Protein AF-A0A9J6H822-F1 (afdb_monomer)

Nearest PDB structures (foldseek):
  8is2-assembly1_A  TM=4.036E-01  e=2.722E+00  uncultured actinomycete
  5k0y-assembly1_s  TM=4.102E-01  e=2.722E+00  Oryctolagus cuniculus
  3p86-assembly1_A  TM=3.804E-01  e=6.163E+00  Arabidopsis thaliana
  5tkw-assembly1_A-2  TM=4.126E-01  e=8.987E+00  Klebsiella pneumoniae subsp. pneumoniae NTUH-K2044

pLDDT: mean 90.58, std 11.56, range [40.84, 98.44]

Sequence (130 aa):
MVTNVELSREVDTLRKEVIEMRKSLEMFSSLYEKMKQDQEALAKDNKALKKENEHLAKRLADSEQYSRINNIEIKGIPCTEDEDCNDILQKIGDKIGCPVTPADIDVAHRVPAKKYKNIIARFCLKNKDG

Mean predicted aligned error: 9.64 Å

Foldseek 3Di:
DPDPVNVVVVVVVVVVVVVVVVVVVVVVVVVVVVVVVVVVVVVVVVVVVVVVVVVVVVVVVVVVVVVCVQKDKAWDDDDDPPDDQQVVVQVVCVVVVRGDDPQQWPDWDFDPDDPTTIIITGGDPDDPPD

Secondary structure (DSSP, 8-state):
---HHHHHHHHHHHHHHHHHHHHHHHHHHHHHHHHHHHHHHHHHHHHHHHHHHHHHHHHHHHHHHHHTTTEEEE-SPPP-TT--HHHHHHHHHHHTT----GGGEEEEEE---SS---EEEEEPP-----

Radius of gyration: 38.59 Å; Cα contacts (8 Å, |Δi|>4): 83; chains: 1; bounding box: 79×41×99 Å

Solvent-accessible surface area (backbone atoms only — not comparable to full-atom values): 7580 Å² total; per-residue (Å²): 131,86,49,76,67,58,57,51,51,52,53,55,50,52,51,51,53,53,52,54,50,50,53,50,50,54,52,49,52,56,50,50,53,51,52,50,52,51,51,54,51,52,53,51,50,52,53,52,52,50,54,51,49,54,52,50,53,48,54,50,52,54,51,56,51,56,76,42,70,52,47,46,81,48,72,93,63,83,88,61,87,93,68,55,55,62,62,52,48,29,55,50,18,52,72,73,74,49,76,52,54,76,85,46,46,72,46,62,44,66,46,97,54,98,84,68,49,35,37,42,36,31,44,51,81,77,73,84,84,125

Organism: Haemaphysalis longicornis (NCBI:txid44386)

Structure (mmCIF, N/CA/C/O backbone):
data_AF-A0A9J6H822-F1
#
_entry.id   AF-A0A9J6H822-F1
#
loop_
_atom_site.group_PDB
_atom_site.id
_atom_site.type_symbol
_atom_site.label_atom_id
_atom_site.label_alt_id
_atom_site.label_comp_id
_atom_site.label_asym_id
_atom_site.label_entity_id
_atom_site.label_seq_id
_atom_site.pdbx_PDB_ins_code
_atom_site.Cartn_x
_atom_site.Cartn_y
_atom_site.Cartn_z
_atom_site.occupancy
_atom_site.B_iso_or_equiv
_atom_site.auth_seq_id
_atom_site.auth_comp_id
_atom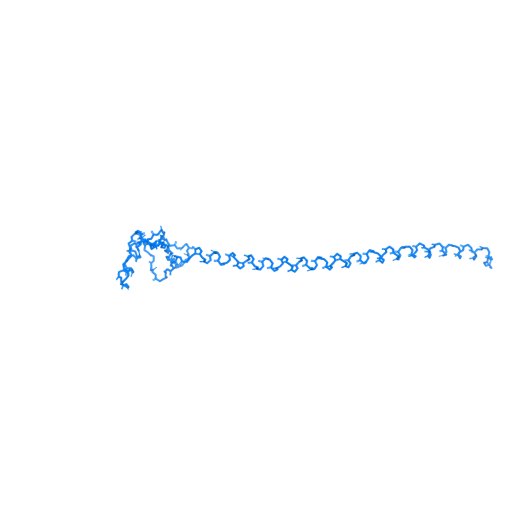_site.auth_asym_id
_atom_site.auth_atom_id
_atom_site.pdbx_PDB_model_num
ATOM 1 N N . MET A 1 1 ? 51.375 -17.564 -55.841 1.00 54.06 1 MET A N 1
ATOM 2 C CA . MET A 1 1 ? 51.487 -16.097 -55.976 1.00 54.06 1 MET A CA 1
ATOM 3 C C . MET A 1 1 ? 50.064 -15.579 -56.040 1.00 54.06 1 MET A C 1
ATOM 5 O O . MET A 1 1 ? 49.417 -15.814 -57.050 1.00 54.06 1 MET A O 1
ATOM 9 N N . VAL A 1 2 ? 49.539 -15.016 -54.949 1.00 58.62 2 VAL A N 1
ATOM 10 C CA . VAL A 1 2 ? 48.218 -14.363 -54.985 1.00 58.62 2 VAL A CA 1
ATOM 11 C C . VAL A 1 2 ? 48.337 -13.178 -55.933 1.00 58.62 2 VAL A C 1
ATOM 13 O O . VAL A 1 2 ? 49.318 -12.431 -55.873 1.00 58.62 2 VAL A O 1
ATOM 16 N N . THR A 1 3 ? 47.407 -13.055 -56.869 1.00 81.69 3 THR A N 1
ATOM 17 C CA . THR A 1 3 ? 47.456 -11.985 -57.864 1.00 81.69 3 THR A CA 1
ATOM 18 C C . THR A 1 3 ? 47.016 -10.667 -57.230 1.00 81.69 3 THR A C 1
ATOM 20 O O . THR A 1 3 ? 46.153 -10.633 -56.356 1.00 81.69 3 THR A O 1
ATOM 23 N N . ASN A 1 4 ? 47.575 -9.545 -57.691 1.00 81.44 4 ASN A N 1
ATOM 24 C CA . ASN A 1 4 ? 47.200 -8.202 -57.215 1.00 81.44 4 ASN A CA 1
ATOM 25 C C . ASN A 1 4 ? 45.677 -7.932 -57.319 1.00 81.44 4 ASN A C 1
ATOM 27 O O . ASN A 1 4 ? 45.116 -7.145 -56.563 1.00 81.44 4 ASN A O 1
ATOM 31 N N . VAL A 1 5 ? 45.000 -8.624 -58.242 1.00 87.88 5 VAL A N 1
ATOM 32 C CA . VAL A 1 5 ? 43.549 -8.554 -58.460 1.00 87.88 5 VAL A CA 1
ATOM 33 C C . VAL A 1 5 ? 42.757 -9.228 -57.332 1.00 87.88 5 VAL A C 1
ATOM 35 O O . VAL A 1 5 ? 41.737 -8.689 -56.910 1.00 87.88 5 VAL A O 1
ATOM 38 N N . GLU A 1 6 ? 43.205 -10.381 -56.829 1.00 88.75 6 GLU A N 1
ATOM 39 C CA . GLU A 1 6 ? 42.561 -11.077 -55.701 1.00 88.75 6 GLU A CA 1
ATOM 40 C C . GLU A 1 6 ? 42.688 -10.259 -54.414 1.00 88.75 6 GLU A C 1
ATOM 42 O O . GLU A 1 6 ? 41.689 -10.024 -53.736 1.00 88.75 6 GLU A O 1
ATOM 47 N N . LEU A 1 7 ? 43.881 -9.709 -54.161 1.00 89.31 7 LEU A N 1
ATOM 48 C CA . LEU A 1 7 ? 44.135 -8.831 -53.017 1.00 89.31 7 LEU A CA 1
ATOM 49 C C . LEU A 1 7 ? 43.230 -7.586 -53.038 1.00 89.31 7 LEU A C 1
ATOM 51 O O . LEU A 1 7 ? 42.669 -7.194 -52.017 1.00 89.31 7 LEU A O 1
ATOM 55 N N . SER A 1 8 ? 43.032 -6.981 -54.215 1.00 92.44 8 SER A N 1
ATOM 56 C CA . SER A 1 8 ? 42.140 -5.825 -54.373 1.00 92.44 8 SER A CA 1
ATOM 57 C C . SER A 1 8 ? 40.678 -6.161 -54.054 1.00 92.44 8 SER A C 1
ATOM 59 O O . SER A 1 8 ? 39.980 -5.343 -53.458 1.00 92.44 8 SER A O 1
ATOM 61 N N . ARG A 1 9 ? 40.204 -7.362 -54.416 1.00 93.38 9 ARG A N 1
ATOM 62 C CA . ARG A 1 9 ? 38.823 -7.800 -54.139 1.00 93.38 9 ARG A CA 1
ATOM 63 C C . ARG A 1 9 ? 38.579 -8.046 -52.652 1.00 93.38 9 ARG A C 1
ATOM 65 O O . ARG A 1 9 ? 37.515 -7.690 -52.143 1.00 93.38 9 ARG A O 1
ATOM 72 N N . GLU A 1 10 ? 39.550 -8.632 -51.957 1.00 94.25 10 GLU A N 1
ATOM 73 C CA . GLU A 1 10 ? 39.483 -8.820 -50.503 1.00 94.25 10 GLU A CA 1
ATOM 74 C C . GLU A 1 10 ? 39.458 -7.473 -49.774 1.00 94.25 10 GLU A C 1
ATOM 76 O O . GLU A 1 10 ? 38.610 -7.259 -48.908 1.00 94.25 10 GLU A O 1
ATOM 81 N N . VAL A 1 11 ? 40.302 -6.519 -50.186 1.00 95.12 11 VAL A N 1
ATOM 82 C CA . VAL A 1 11 ? 40.306 -5.153 -49.633 1.00 95.12 11 VAL A CA 1
ATOM 83 C C . VAL A 1 11 ? 38.953 -4.460 -49.822 1.00 95.12 11 VAL A C 1
ATOM 85 O O . VAL A 1 11 ? 38.459 -3.819 -48.894 1.00 95.12 11 VAL A O 1
ATOM 88 N N . ASP A 1 12 ? 38.317 -4.599 -50.986 1.00 95.25 12 ASP A N 1
ATOM 89 C CA . ASP A 1 12 ? 36.995 -4.010 -51.228 1.00 95.25 12 ASP A CA 1
ATOM 90 C C . ASP A 1 12 ? 35.881 -4.686 -50.420 1.00 95.25 12 ASP A C 1
ATOM 92 O O . ASP A 1 12 ? 34.927 -4.024 -50.002 1.00 95.25 12 ASP A O 1
ATOM 96 N N . THR A 1 13 ? 36.007 -5.986 -50.157 1.00 96.25 13 THR A N 1
ATOM 97 C CA . THR A 1 13 ? 35.062 -6.729 -49.313 1.00 96.25 13 THR A CA 1
ATOM 98 C C . THR A 1 13 ? 35.184 -6.291 -47.855 1.00 96.25 13 THR A C 1
ATOM 100 O O . THR A 1 13 ? 34.190 -5.881 -47.256 1.00 96.25 13 THR A O 1
ATOM 103 N N . LEU A 1 14 ? 36.410 -6.223 -47.325 1.00 96.38 14 LEU A N 1
ATOM 104 C CA . LEU A 1 14 ? 36.683 -5.718 -45.977 1.00 96.38 14 LEU A CA 1
ATOM 105 C C . LEU A 1 14 ? 36.210 -4.271 -45.795 1.00 96.38 14 LEU A C 1
ATOM 107 O O . LEU A 1 14 ? 35.643 -3.923 -44.762 1.00 96.38 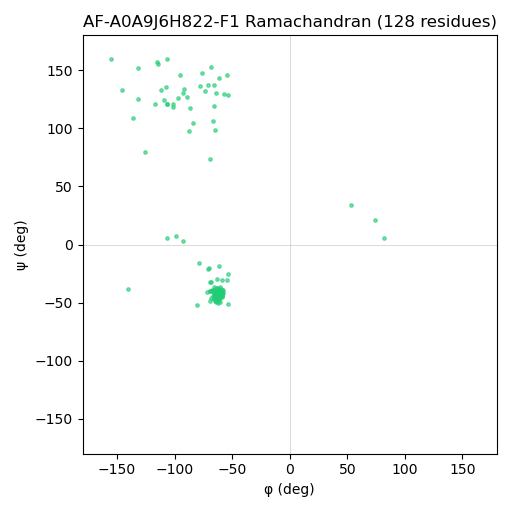14 LEU A O 1
ATOM 111 N N . ARG A 1 15 ? 36.385 -3.410 -46.807 1.00 96.69 15 ARG A N 1
ATOM 112 C CA . ARG A 1 15 ? 35.870 -2.030 -46.768 1.00 96.69 15 ARG A CA 1
ATOM 113 C C . ARG A 1 15 ? 34.356 -1.984 -46.587 1.00 96.69 15 ARG A C 1
ATOM 115 O O . ARG A 1 15 ? 33.874 -1.163 -45.808 1.00 96.69 15 ARG A O 1
ATOM 122 N N . LYS A 1 16 ? 33.612 -2.849 -47.284 1.00 96.81 16 LYS A N 1
ATOM 123 C CA . LYS A 1 16 ? 32.151 -2.934 -47.144 1.00 96.81 16 LYS A CA 1
ATOM 124 C C . LYS A 1 16 ? 31.759 -3.391 -45.741 1.00 96.81 16 LYS A C 1
ATOM 126 O O . LYS A 1 16 ? 30.923 -2.744 -45.120 1.00 96.81 16 LYS A O 1
ATOM 131 N N . GLU A 1 17 ? 32.407 -4.426 -45.214 1.00 97.31 17 GLU A N 1
ATOM 132 C CA . GLU A 1 17 ? 32.151 -4.914 -43.852 1.00 97.31 17 GLU A CA 1
ATOM 133 C C . GLU A 1 17 ? 32.444 -3.847 -42.788 1.00 97.31 17 GLU A C 1
ATOM 135 O O . GLU A 1 17 ? 31.642 -3.647 -41.878 1.00 97.31 17 GLU A O 1
ATOM 140 N N . VAL A 1 18 ? 33.533 -3.084 -42.934 1.00 97.50 18 VAL A N 1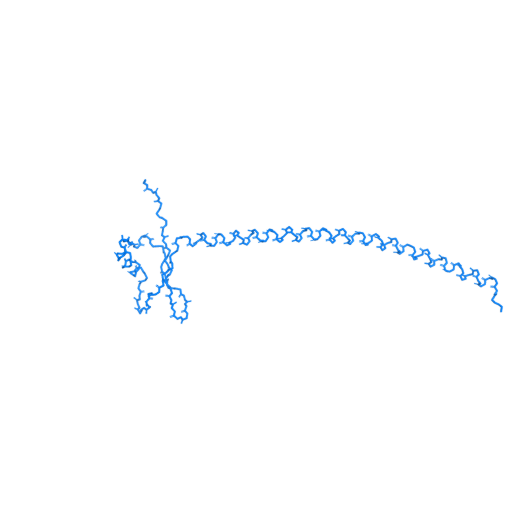
ATOM 141 C CA . VAL A 1 18 ? 33.863 -1.965 -42.033 1.00 97.50 18 VAL A CA 1
ATOM 142 C C . VAL A 1 18 ? 32.800 -0.862 -42.080 1.00 97.50 18 VAL A C 1
ATOM 144 O O . VAL A 1 18 ? 32.480 -0.276 -41.045 1.00 97.50 18 VAL A O 1
ATOM 147 N N . ILE A 1 19 ? 32.231 -0.566 -43.253 1.00 97.19 19 ILE A N 1
ATOM 148 C CA . ILE A 1 19 ? 31.149 0.423 -43.386 1.00 97.19 19 ILE A CA 1
ATOM 149 C C . ILE A 1 19 ? 29.882 -0.061 -42.672 1.00 97.19 19 ILE A C 1
ATOM 151 O O . ILE A 1 19 ? 29.285 0.702 -41.912 1.00 97.19 19 ILE A O 1
ATOM 155 N N . GLU A 1 20 ? 29.487 -1.318 -42.866 1.00 97.38 20 GLU A N 1
ATOM 156 C CA . GLU A 1 20 ? 28.310 -1.886 -42.195 1.00 97.38 20 GLU A CA 1
ATOM 157 C C . GLU A 1 20 ? 28.504 -1.991 -40.674 1.00 97.38 20 GLU A C 1
ATOM 159 O O . GLU A 1 20 ? 27.587 -1.707 -39.896 1.00 97.38 20 GLU A O 1
ATOM 164 N N . MET A 1 21 ? 29.722 -2.302 -40.227 1.00 97.50 21 MET A N 1
ATOM 165 C CA . MET A 1 21 ? 30.072 -2.316 -38.807 1.00 97.50 21 MET A CA 1
ATOM 166 C C . MET A 1 21 ? 29.975 -0.920 -38.182 1.00 97.50 21 MET A C 1
ATOM 168 O O . MET A 1 21 ? 29.443 -0.781 -37.081 1.00 97.50 21 MET A O 1
ATOM 172 N N . ARG A 1 22 ? 30.418 0.130 -38.888 1.00 97.12 22 ARG A N 1
ATOM 173 C CA . ARG A 1 22 ? 30.271 1.524 -38.429 1.00 97.12 22 ARG A CA 1
ATOM 174 C C . ARG A 1 22 ? 28.807 1.925 -38.272 1.00 97.12 22 ARG A C 1
ATOM 176 O O . ARG A 1 22 ? 28.448 2.448 -37.222 1.00 97.12 22 ARG A O 1
ATOM 183 N N . LYS A 1 23 ? 27.957 1.607 -39.253 1.00 97.38 23 LYS A N 1
ATOM 184 C CA . LYS A 1 23 ? 26.506 1.860 -39.160 1.00 97.38 23 LYS A CA 1
ATOM 185 C C . LYS A 1 23 ? 25.888 1.148 -37.959 1.00 97.38 23 LYS A C 1
ATOM 187 O O . LYS A 1 23 ? 25.090 1.725 -37.227 1.00 97.38 23 LYS A O 1
ATOM 192 N N . SER A 1 24 ? 26.277 -0.107 -37.740 1.00 97.75 24 SER A N 1
ATOM 193 C CA . SER A 1 24 ? 25.804 -0.890 -36.597 1.00 97.75 24 SER A CA 1
ATOM 194 C C . SER A 1 24 ? 26.220 -0.254 -35.271 1.00 97.75 24 SER A C 1
ATOM 196 O O . SER A 1 24 ? 25.399 -0.140 -34.365 1.00 97.75 24 SER A O 1
ATOM 198 N N . LEU A 1 25 ? 27.462 0.226 -35.170 1.00 97.25 25 LEU A N 1
ATOM 199 C CA . LEU A 1 25 ? 27.970 0.902 -33.976 1.00 97.25 25 LEU A CA 1
ATOM 200 C C . LEU A 1 25 ? 27.226 2.216 -33.685 1.00 97.25 25 LEU A C 1
ATOM 202 O O . LEU A 1 25 ? 26.898 2.487 -32.531 1.00 97.25 25 LEU A O 1
ATOM 206 N N . GLU A 1 26 ? 26.914 3.008 -34.712 1.00 97.44 26 GLU A N 1
ATOM 207 C CA . GLU A 1 26 ? 26.102 4.225 -34.576 1.00 97.44 26 GLU A CA 1
ATOM 208 C C . GLU A 1 26 ? 24.694 3.903 -34.057 1.00 97.44 26 GLU A C 1
ATOM 210 O O . GLU A 1 26 ? 24.212 4.537 -33.113 1.00 97.44 26 GLU A O 1
ATOM 215 N N . MET A 1 27 ? 24.059 2.863 -34.608 1.00 97.44 27 MET A N 1
ATOM 216 C CA . MET A 1 27 ? 22.761 2.388 -34.128 1.00 97.44 27 MET A CA 1
ATOM 217 C C . MET A 1 27 ? 22.833 1.923 -32.669 1.00 97.44 27 MET A C 1
ATOM 219 O O . MET A 1 27 ? 22.012 2.359 -31.860 1.00 97.44 27 MET A O 1
ATOM 223 N N . PHE A 1 28 ? 23.832 1.114 -32.298 1.00 97.12 28 PHE A N 1
ATOM 224 C CA . PHE A 1 28 ? 24.032 0.674 -30.913 1.00 97.12 28 PHE A CA 1
ATOM 225 C C . PHE A 1 28 ? 24.243 1.842 -29.951 1.00 97.12 28 PHE A C 1
ATOM 227 O O . PHE A 1 28 ? 23.633 1.855 -28.886 1.00 97.12 28 PHE A O 1
ATOM 234 N N . SER A 1 29 ? 25.046 2.837 -30.331 1.00 97.69 29 SER A N 1
ATOM 235 C CA . SER A 1 29 ? 25.25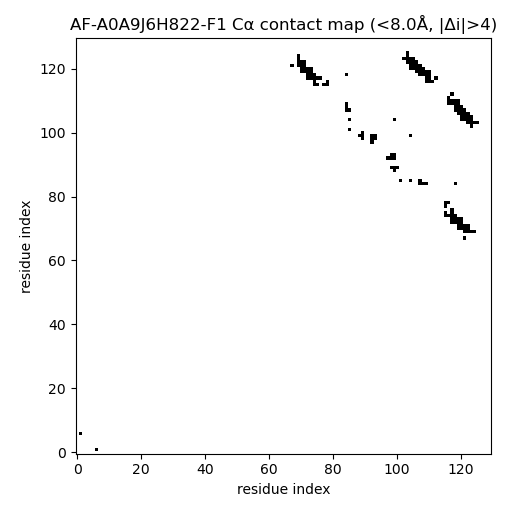9 4.046 -29.528 1.00 97.69 29 SER A CA 1
ATOM 236 C C . SER A 1 29 ? 23.940 4.782 -29.265 1.00 97.69 29 SER A C 1
ATOM 238 O O . SER A 1 29 ? 23.619 5.117 -28.125 1.00 97.69 29 SER A O 1
ATOM 240 N N . SER A 1 30 ? 23.110 4.940 -30.302 1.00 97.12 30 SER A N 1
ATOM 241 C CA . SER A 1 30 ? 21.800 5.587 -30.165 1.00 97.12 30 SER A CA 1
ATOM 242 C C . SER A 1 30 ? 20.826 4.801 -29.277 1.00 97.12 30 SER A C 1
ATOM 244 O O . SER A 1 30 ? 20.076 5.396 -28.503 1.00 97.12 30 SER A O 1
ATOM 246 N N . LEU A 1 31 ? 20.839 3.466 -29.365 1.00 98.00 31 LEU A N 1
ATOM 247 C CA . LEU A 1 31 ? 20.009 2.594 -28.534 1.00 98.00 31 LEU A CA 1
ATOM 248 C C . LEU A 1 31 ? 20.471 2.607 -27.080 1.00 98.00 31 LEU A C 1
ATOM 250 O O . LEU A 1 31 ? 19.637 2.651 -26.181 1.00 98.00 31 LEU A O 1
ATOM 254 N N . TYR A 1 32 ? 21.783 2.606 -26.852 1.00 97.75 32 TYR A N 1
ATOM 255 C CA . TYR A 1 32 ? 22.359 2.679 -25.517 1.00 97.75 32 TYR A CA 1
ATOM 256 C C . TYR A 1 32 ? 21.959 3.974 -24.806 1.00 97.75 32 TYR A C 1
ATOM 258 O O . TYR A 1 32 ? 21.535 3.933 -23.653 1.00 97.75 32 TYR A O 1
ATOM 266 N N . GLU A 1 33 ? 22.017 5.109 -25.506 1.00 98.06 33 GLU A N 1
ATOM 267 C CA . GLU A 1 33 ? 21.625 6.393 -24.922 1.00 98.06 33 GLU A CA 1
ATOM 268 C C . GLU A 1 33 ? 20.131 6.428 -24.570 1.00 98.06 33 GLU A C 1
ATOM 270 O O . GLU A 1 33 ? 19.766 6.861 -23.478 1.00 98.06 33 GLU A O 1
ATOM 275 N N . LYS A 1 34 ? 19.263 5.886 -25.436 1.00 97.94 34 LYS A N 1
ATOM 276 C CA . LYS A 1 34 ? 17.831 5.731 -25.124 1.00 97.94 34 LYS A CA 1
ATOM 277 C C . LYS A 1 34 ? 17.606 4.830 -23.912 1.00 97.94 34 LYS A C 1
ATOM 279 O O . LYS A 1 34 ? 16.874 5.201 -23.004 1.00 97.94 34 LYS A O 1
ATOM 284 N N . MET A 1 35 ? 18.279 3.681 -23.861 1.00 97.88 35 MET A N 1
ATOM 285 C CA . MET A 1 35 ? 18.150 2.738 -22.748 1.00 97.88 35 MET A CA 1
ATOM 286 C C . MET A 1 35 ? 18.585 3.368 -21.421 1.00 97.88 35 MET A C 1
ATOM 288 O O . MET A 1 35 ? 17.953 3.149 -20.389 1.00 97.88 35 MET A O 1
ATOM 292 N N . LYS A 1 36 ? 19.640 4.187 -21.447 1.00 98.19 36 LYS A N 1
ATOM 293 C CA . LYS A 1 36 ? 20.095 4.945 -20.282 1.00 98.19 36 LYS A CA 1
ATOM 294 C C . LYS A 1 36 ? 19.052 5.973 -19.830 1.00 98.19 36 LYS A C 1
ATOM 296 O O . LYS A 1 36 ? 18.767 6.052 -18.638 1.00 98.19 36 LYS A O 1
ATOM 301 N N . GLN A 1 37 ? 18.450 6.710 -20.764 1.00 98.19 37 GLN A N 1
ATOM 302 C CA . GLN A 1 37 ? 17.378 7.667 -20.462 1.00 98.19 37 GLN A CA 1
ATOM 303 C C . GLN A 1 37 ? 16.150 6.977 -19.853 1.00 98.19 37 GLN A C 1
ATOM 305 O O . GLN A 1 37 ? 15.634 7.430 -18.830 1.00 98.19 37 GLN A O 1
ATOM 310 N N . ASP A 1 38 ? 15.730 5.846 -20.420 1.00 98.12 38 ASP A N 1
ATOM 311 C CA . ASP A 1 38 ? 14.607 5.058 -19.903 1.00 98.12 38 ASP A CA 1
ATOM 312 C C . ASP A 1 38 ? 14.904 4.517 -18.499 1.00 98.12 38 ASP A C 1
ATOM 314 O O . ASP A 1 38 ? 14.049 4.565 -17.612 1.00 98.12 38 ASP A O 1
ATOM 318 N N . GLN A 1 39 ? 16.133 4.050 -18.258 1.00 98.19 39 GLN A N 1
ATOM 319 C CA . GLN A 1 39 ? 16.565 3.584 -16.942 1.00 98.19 39 GLN A CA 1
ATOM 320 C C . GLN A 1 39 ? 16.511 4.705 -15.893 1.00 98.19 39 GLN A C 1
ATOM 322 O O . GLN A 1 39 ? 16.062 4.476 -14.767 1.00 98.19 39 GLN A O 1
ATOM 327 N N . GLU A 1 40 ? 16.950 5.914 -16.244 1.00 98.06 40 GLU A N 1
ATOM 328 C CA . GLU A 1 40 ? 16.890 7.081 -15.359 1.00 98.06 40 GLU A CA 1
ATOM 329 C C . GLU A 1 40 ? 15.439 7.497 -15.064 1.00 98.06 40 GLU A C 1
ATOM 331 O O . GLU A 1 40 ? 15.095 7.754 -13.903 1.00 98.06 40 GLU A O 1
ATOM 336 N N . ALA A 1 41 ? 14.568 7.495 -16.079 1.00 98.12 41 ALA A N 1
ATOM 337 C CA . ALA A 1 41 ? 13.143 7.784 -15.926 1.00 98.12 41 ALA A CA 1
ATOM 338 C C . ALA A 1 41 ? 12.450 6.752 -15.018 1.00 98.12 41 ALA A C 1
ATOM 340 O O . ALA A 1 41 ? 11.836 7.116 -14.013 1.00 98.12 41 ALA A O 1
ATOM 341 N N . LEU A 1 42 ? 12.648 5.458 -15.286 1.00 98.31 42 LEU A N 1
ATOM 342 C CA . LEU A 1 42 ? 12.108 4.363 -14.477 1.00 98.31 42 LEU A CA 1
ATOM 343 C C . LEU A 1 42 ? 12.599 4.409 -13.028 1.00 98.31 42 LEU A C 1
ATOM 345 O O . LEU A 1 42 ? 11.841 4.112 -12.101 1.00 98.31 42 LEU A O 1
ATOM 349 N N . ALA A 1 43 ? 13.862 4.773 -12.797 1.00 98.31 43 ALA A N 1
ATOM 350 C CA . ALA A 1 43 ? 14.398 4.917 -11.447 1.00 98.31 43 ALA A CA 1
ATOM 351 C C . ALA A 1 43 ? 13.719 6.068 -10.684 1.00 98.31 43 ALA A C 1
ATOM 353 O O . ALA A 1 43 ? 13.422 5.935 -9.489 1.00 98.31 43 ALA A O 1
ATOM 354 N N . LYS A 1 44 ? 13.440 7.184 -11.367 1.00 98.25 44 LYS A N 1
ATOM 355 C CA . LYS A 1 44 ? 12.730 8.334 -10.796 1.00 98.25 44 LYS A CA 1
ATOM 356 C C . LYS A 1 44 ? 11.287 7.979 -10.440 1.00 98.25 44 LYS A C 1
ATOM 358 O O . LYS A 1 44 ? 10.867 8.251 -9.313 1.00 98.25 44 LYS A O 1
ATOM 363 N N . ASP A 1 45 ? 10.575 7.322 -11.348 1.00 98.31 45 ASP A N 1
ATOM 364 C CA . ASP A 1 45 ? 9.178 6.934 -11.150 1.00 98.31 45 ASP A CA 1
ATOM 365 C C . ASP A 1 45 ? 9.042 5.911 -10.023 1.00 98.31 45 ASP A C 1
ATOM 367 O O . ASP A 1 45 ? 8.236 6.091 -9.112 1.00 98.31 45 ASP A O 1
ATOM 371 N N . ASN A 1 46 ? 9.917 4.902 -9.981 1.00 98.44 46 ASN A N 1
ATOM 372 C CA . ASN A 1 46 ? 9.953 3.947 -8.873 1.00 98.44 46 ASN A CA 1
ATOM 373 C C . ASN A 1 46 ? 10.178 4.627 -7.518 1.00 98.44 46 ASN A C 1
ATOM 375 O O . ASN A 1 46 ? 9.578 4.240 -6.515 1.00 98.44 46 ASN A O 1
ATOM 379 N N . LYS A 1 47 ? 11.044 5.645 -7.459 1.00 98.25 47 LYS A N 1
ATOM 380 C CA . LYS A 1 47 ? 11.276 6.402 -6.224 1.00 98.25 47 LYS A CA 1
ATOM 381 C C . LYS A 1 47 ? 10.042 7.210 -5.815 1.00 98.25 47 LYS A C 1
ATOM 383 O O . LYS A 1 47 ? 9.756 7.289 -4.621 1.00 98.25 47 LYS A O 1
ATOM 388 N N . ALA A 1 48 ? 9.333 7.808 -6.771 1.00 98.19 48 ALA A N 1
ATOM 389 C CA . ALA A 1 48 ? 8.096 8.538 -6.508 1.00 98.19 48 ALA A CA 1
ATOM 390 C C . ALA A 1 48 ? 6.990 7.598 -6.003 1.00 98.19 48 ALA A C 1
ATOM 392 O O . ALA A 1 48 ? 6.428 7.842 -4.937 1.00 98.19 48 ALA A O 1
ATOM 393 N N . LEU A 1 49 ? 6.779 6.473 -6.692 1.00 98.31 49 LEU A N 1
ATOM 394 C CA . LEU A 1 49 ? 5.786 5.463 -6.323 1.00 98.31 49 LEU A CA 1
ATOM 395 C C . LEU A 1 49 ? 6.047 4.868 -4.937 1.00 98.31 49 LEU A C 1
ATOM 397 O O . LEU A 1 49 ? 5.116 4.704 -4.156 1.00 98.31 49 LEU A O 1
ATOM 401 N N . LYS A 1 50 ? 7.309 4.587 -4.585 1.00 98.38 50 LYS A N 1
ATOM 402 C CA . LYS A 1 50 ? 7.655 4.103 -3.236 1.00 98.38 50 LYS A CA 1
ATOM 403 C C . LYS A 1 50 ? 7.268 5.103 -2.148 1.00 98.38 50 LYS A C 1
ATOM 405 O O . LYS A 1 50 ? 6.655 4.709 -1.163 1.00 98.38 50 LYS A O 1
ATOM 410 N N . LYS A 1 51 ? 7.568 6.389 -2.350 1.00 98.06 51 LYS A N 1
ATOM 411 C CA . LYS A 1 51 ? 7.189 7.449 -1.402 1.00 98.06 51 LYS A CA 1
ATOM 412 C C . LYS A 1 51 ? 5.678 7.587 -1.262 1.00 98.06 51 LYS A C 1
ATOM 414 O O . LYS A 1 51 ? 5.179 7.773 -0.157 1.00 98.06 51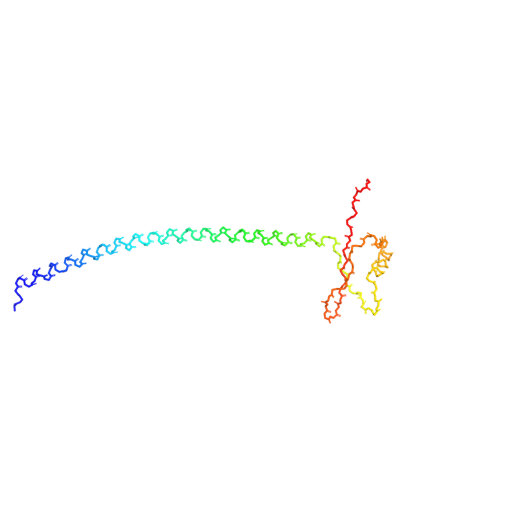 LYS A O 1
ATOM 419 N N . GLU A 1 52 ? 4.953 7.520 -2.374 1.00 98.25 52 GLU A N 1
ATOM 420 C CA . GLU A 1 52 ? 3.494 7.591 -2.350 1.00 98.25 52 GLU A CA 1
ATOM 421 C C . GLU A 1 52 ? 2.897 6.388 -1.618 1.00 98.25 52 GLU A C 1
ATOM 423 O O . GLU A 1 52 ? 2.019 6.559 -0.777 1.00 98.25 52 GLU A O 1
ATOM 428 N N . ASN A 1 53 ? 3.432 5.191 -1.856 1.00 98.38 53 ASN A N 1
ATOM 429 C CA . ASN A 1 53 ? 3.001 3.982 -1.169 1.00 98.38 53 ASN A CA 1
ATOM 430 C C . ASN A 1 53 ? 3.249 4.064 0.348 1.00 98.38 53 ASN A C 1
ATOM 432 O O . ASN A 1 53 ? 2.350 3.787 1.134 1.00 98.38 53 ASN A O 1
ATOM 436 N N . GLU A 1 54 ? 4.424 4.534 0.777 1.00 98.12 54 GLU A N 1
ATOM 437 C CA . GLU A 1 54 ? 4.714 4.783 2.199 1.00 98.12 54 GLU A CA 1
ATOM 438 C C . GLU A 1 54 ? 3.732 5.790 2.819 1.00 98.12 54 GLU A C 1
ATOM 440 O O . GLU A 1 54 ? 3.216 5.579 3.919 1.00 98.12 54 GLU A O 1
ATOM 445 N N . HIS A 1 55 ? 3.431 6.874 2.102 1.00 97.81 55 HIS A N 1
ATOM 446 C CA . HIS A 1 55 ? 2.479 7.883 2.553 1.00 97.81 55 HIS A CA 1
ATOM 447 C C . HIS A 1 55 ? 1.050 7.328 2.666 1.00 97.81 55 HIS A C 1
ATOM 449 O O . HIS A 1 55 ? 0.366 7.578 3.661 1.00 97.81 55 HIS A O 1
ATOM 455 N N . LEU A 1 56 ? 0.597 6.554 1.678 1.00 97.94 56 LEU A N 1
ATOM 456 C CA . LEU A 1 56 ? -0.716 5.912 1.694 1.00 97.94 56 LEU A CA 1
ATOM 457 C C . LEU A 1 56 ? -0.817 4.858 2.799 1.00 97.94 56 LEU A C 1
ATOM 459 O O . LEU A 1 56 ? -1.820 4.833 3.508 1.00 97.94 56 LEU A O 1
ATOM 463 N N . ALA A 1 57 ? 0.227 4.053 3.003 1.00 97.81 57 ALA A N 1
ATOM 464 C CA . ALA A 1 57 ? 0.289 3.078 4.087 1.00 97.81 57 ALA A CA 1
ATOM 465 C C . ALA A 1 57 ? 0.164 3.757 5.459 1.00 97.81 57 ALA A C 1
ATOM 467 O O . ALA A 1 57 ? -0.600 3.298 6.308 1.00 97.81 57 ALA A O 1
ATOM 468 N N . LYS A 1 58 ? 0.842 4.895 5.656 1.00 97.31 58 LYS A N 1
ATOM 469 C CA . LYS A 1 58 ? 0.699 5.692 6.879 1.00 97.31 58 LYS A CA 1
ATOM 470 C C . LYS A 1 58 ? -0.728 6.211 7.056 1.00 97.31 58 LYS A C 1
ATOM 472 O O . LYS A 1 58 ? -1.308 6.034 8.119 1.00 97.31 58 LYS A O 1
ATOM 477 N N . ARG A 1 59 ? -1.321 6.797 6.011 1.00 96.69 59 ARG A N 1
ATOM 478 C CA . ARG A 1 59 ? -2.706 7.295 6.067 1.00 96.69 59 ARG A CA 1
ATOM 479 C C . ARG A 1 59 ? -3.719 6.192 6.360 1.00 96.69 59 ARG A C 1
ATOM 481 O O . ARG A 1 59 ? -4.695 6.445 7.060 1.00 96.69 59 ARG A O 1
ATOM 488 N N . LEU A 1 60 ? -3.500 4.991 5.826 1.00 96.00 60 LEU A N 1
ATOM 489 C CA . LEU A 1 60 ? -4.336 3.833 6.116 1.00 96.00 60 LEU A CA 1
ATOM 490 C C . LEU A 1 60 ? -4.228 3.448 7.593 1.00 96.00 60 LEU A C 1
ATOM 492 O O . LEU A 1 60 ? -5.255 3.337 8.253 1.00 96.00 60 LEU A O 1
ATOM 496 N N . ALA A 1 61 ? -3.008 3.334 8.124 1.00 94.12 61 ALA A N 1
ATOM 497 C CA . ALA A 1 61 ? -2.783 3.038 9.538 1.00 94.12 61 ALA A CA 1
ATOM 498 C C . ALA A 1 61 ? -3.419 4.096 10.457 1.00 94.12 61 ALA A C 1
ATOM 500 O O . ALA A 1 61 ? -4.117 3.746 11.409 1.00 94.12 61 ALA A O 1
ATOM 501 N N . ASP A 1 62 ? -3.252 5.381 10.132 1.00 94.44 62 ASP A N 1
ATOM 502 C CA . ASP A 1 62 ? -3.862 6.489 10.873 1.00 94.44 62 ASP A CA 1
ATOM 503 C C . ASP A 1 62 ? -5.398 6.394 10.834 1.00 94.44 62 ASP A C 1
ATOM 505 O O . ASP A 1 62 ? -6.068 6.560 11.854 1.00 94.44 62 ASP A O 1
ATOM 509 N N . SER A 1 63 ? -5.977 6.069 9.672 1.00 92.50 63 SER A N 1
ATOM 510 C CA . SER A 1 63 ? -7.425 5.904 9.519 1.00 92.50 63 SER A CA 1
ATOM 511 C C . SER A 1 63 ? -7.962 4.687 10.278 1.00 92.50 63 SER A C 1
ATOM 513 O O . SER A 1 63 ? -9.036 4.763 10.878 1.00 92.50 63 SER A O 1
ATOM 515 N N . GLU A 1 64 ? -7.243 3.566 10.270 1.00 90.88 64 GLU A N 1
ATOM 516 C CA . GLU A 1 64 ? -7.599 2.373 11.040 1.00 90.88 64 GLU A CA 1
ATOM 517 C C . GLU A 1 64 ? -7.532 2.647 12.542 1.00 90.88 64 GLU A C 1
ATOM 519 O O . GLU A 1 64 ? -8.443 2.261 13.278 1.00 90.88 64 GLU A O 1
ATOM 524 N N . GLN A 1 65 ? -6.497 3.352 13.003 1.00 86.44 65 GLN A N 1
ATOM 525 C CA . GLN A 1 65 ? -6.378 3.76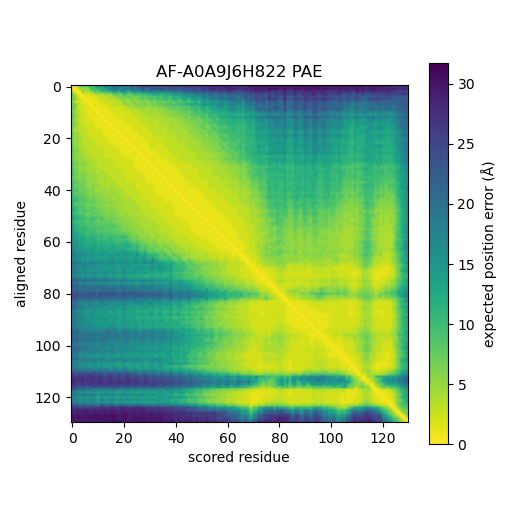4 14.397 1.00 86.44 65 GLN A CA 1
ATOM 526 C C . GLN A 1 65 ? -7.521 4.705 14.789 1.00 86.44 65 GLN A C 1
ATOM 528 O O . GLN A 1 65 ? -8.150 4.505 15.828 1.00 86.44 65 GLN A O 1
ATOM 533 N N . TYR A 1 66 ? -7.845 5.676 13.932 1.00 87.62 66 TYR A N 1
ATOM 534 C CA . TYR A 1 66 ? -8.951 6.600 14.159 1.00 87.62 66 TYR A CA 1
ATOM 535 C C . TYR A 1 66 ? -10.300 5.876 14.252 1.00 87.62 66 TYR A C 1
ATOM 537 O O . TYR A 1 66 ? -11.101 6.175 15.131 1.00 87.62 66 TYR A O 1
ATOM 545 N N . SER A 1 67 ? -10.529 4.844 13.431 1.00 85.81 67 SER A N 1
ATOM 546 C CA . SER A 1 67 ? -11.760 4.037 13.491 1.00 85.81 67 SER A CA 1
ATOM 547 C C . SER A 1 67 ? -11.970 3.309 14.830 1.00 85.81 67 SER A C 1
ATOM 549 O O . SER A 1 67 ? -13.083 2.887 15.146 1.00 85.81 67 SER A O 1
ATOM 551 N N . ARG A 1 68 ? -10.903 3.156 15.626 1.00 88.50 68 ARG A N 1
ATOM 552 C CA . ARG A 1 68 ? -10.901 2.474 16.928 1.00 88.50 68 ARG A CA 1
ATOM 553 C C . ARG A 1 68 ? -10.797 3.443 18.103 1.00 88.50 68 ARG A C 1
ATOM 555 O O . ARG A 1 68 ? -10.688 2.979 19.230 1.00 88.50 68 ARG A O 1
ATOM 562 N N . ILE A 1 69 ? -10.838 4.757 17.869 1.00 88.62 69 ILE A N 1
ATOM 563 C CA . ILE A 1 69 ? -10.628 5.772 18.914 1.00 88.62 69 ILE A CA 1
ATOM 564 C C . ILE A 1 69 ? -11.632 5.665 20.072 1.00 88.62 69 ILE A C 1
ATOM 566 O O . ILE A 1 69 ? -11.281 5.940 21.213 1.00 88.62 69 ILE A O 1
ATOM 570 N N . ASN A 1 70 ? -12.848 5.194 19.785 1.00 91.12 70 ASN A N 1
ATOM 571 C CA . ASN A 1 70 ? -13.904 4.986 20.781 1.00 91.12 70 ASN A CA 1
ATOM 572 C C . ASN A 1 70 ? -14.021 3.527 21.237 1.00 91.12 70 ASN A C 1
ATOM 574 O O . ASN A 1 70 ? -14.976 3.171 21.928 1.00 91.12 70 ASN A O 1
ATOM 578 N N . ASN A 1 71 ? -13.097 2.664 20.816 1.00 92.94 71 ASN A N 1
ATOM 579 C CA . ASN A 1 71 ? -13.077 1.276 21.241 1.00 92.94 71 ASN A CA 1
ATOM 580 C C . ASN A 1 71 ? -12.196 1.136 22.486 1.00 92.94 71 ASN A C 1
ATOM 582 O O . ASN A 1 71 ? -11.053 1.588 22.509 1.00 92.94 71 ASN A O 1
ATOM 586 N N . ILE A 1 72 ? -12.695 0.417 23.484 1.00 92.69 72 ILE A N 1
ATOM 587 C CA . ILE A 1 72 ? -11.936 -0.029 24.647 1.00 92.69 72 ILE A CA 1
ATOM 588 C C . ILE A 1 72 ? -11.792 -1.548 24.573 1.00 92.69 72 ILE A C 1
ATOM 590 O O . ILE A 1 72 ? -12.759 -2.269 24.322 1.00 92.69 72 ILE A O 1
ATOM 594 N N . GLU A 1 73 ? -10.570 -2.033 24.797 1.00 93.62 73 GLU A N 1
ATOM 595 C CA . GLU A 1 73 ? -10.275 -3.456 24.947 1.00 93.62 73 GLU A CA 1
ATOM 596 C C . GLU A 1 73 ? -10.118 -3.802 26.430 1.00 93.62 73 GLU A C 1
ATOM 598 O O . GLU A 1 73 ? -9.238 -3.281 27.115 1.00 93.62 73 GLU A O 1
ATOM 603 N N . ILE A 1 74 ? -10.949 -4.722 26.915 1.00 92.62 74 ILE A N 1
ATOM 604 C CA . ILE A 1 74 ? -10.950 -5.175 28.305 1.00 92.62 74 ILE A CA 1
ATOM 605 C C . ILE A 1 74 ? -10.419 -6.604 28.359 1.00 92.62 74 ILE A C 1
ATOM 607 O O . ILE A 1 74 ? -10.930 -7.517 27.701 1.00 92.62 74 ILE A O 1
ATOM 611 N N . LYS A 1 75 ? -9.376 -6.795 29.170 1.00 92.25 75 LYS A N 1
ATOM 612 C CA . LYS A 1 75 ? -8.668 -8.067 29.356 1.00 92.25 75 LYS A CA 1
ATOM 613 C C . LYS A 1 75 ? -8.835 -8.563 30.785 1.00 92.25 75 LYS A C 1
ATOM 615 O O . LYS A 1 75 ? -9.078 -7.783 31.697 1.00 92.25 75 LYS A O 1
ATOM 620 N N . GLY A 1 76 ? -8.667 -9.869 30.976 1.00 88.44 76 GLY A N 1
ATOM 621 C CA . GLY A 1 76 ? -8.665 -10.479 32.309 1.00 88.44 76 GLY A CA 1
ATOM 622 C C . GLY A 1 76 ? -10.048 -10.757 32.901 1.00 88.44 76 GLY A C 1
ATOM 623 O O . GLY A 1 76 ? -10.120 -11.210 34.036 1.00 88.44 76 GLY A O 1
ATOM 624 N N . ILE A 1 77 ? -11.129 -10.547 32.143 1.00 89.25 77 ILE A N 1
ATOM 625 C CA . ILE A 1 77 ? -12.481 -10.957 32.542 1.00 89.25 77 ILE A CA 1
ATOM 626 C C . ILE A 1 77 ? -12.703 -12.413 32.104 1.00 89.25 77 ILE A C 1
ATOM 628 O O . ILE A 1 77 ? -12.675 -12.668 30.891 1.00 89.25 77 ILE A O 1
ATOM 632 N N . PRO A 1 78 ? -12.922 -13.366 33.034 1.00 88.56 78 PRO A N 1
ATOM 633 C CA . PRO A 1 78 ? -13.284 -14.744 32.699 1.00 88.56 78 PRO A CA 1
ATOM 634 C C . PRO A 1 78 ? -14.518 -14.792 31.791 1.00 88.56 78 PRO A C 1
ATOM 636 O O . PRO A 1 78 ? -15.388 -13.934 31.900 1.00 88.56 78 PRO A O 1
ATOM 639 N N . CYS A 1 79 ? -14.576 -15.758 30.875 1.00 87.31 79 CYS A N 1
ATOM 640 C CA . CYS A 1 79 ? -15.744 -15.977 30.020 1.00 87.31 79 CYS A CA 1
ATOM 641 C C . CYS A 1 79 ? -16.689 -16.939 30.738 1.00 87.31 79 CYS A C 1
ATOM 643 O O . CYS A 1 79 ? -16.248 -18.009 31.167 1.00 87.31 79 CYS A O 1
ATOM 645 N N . THR A 1 80 ? -17.950 -16.548 30.890 1.00 85.62 80 THR A N 1
ATOM 646 C CA . THR A 1 80 ? -18.994 -17.386 31.490 1.00 85.62 80 THR A CA 1
ATOM 647 C C . THR A 1 80 ? -20.054 -17.740 30.455 1.00 85.62 80 THR A C 1
ATOM 649 O O . THR A 1 80 ? -20.217 -17.036 29.458 1.00 85.62 80 THR A O 1
ATOM 652 N N . GLU A 1 81 ? -20.759 -18.849 30.677 1.00 82.81 81 GLU A N 1
ATOM 653 C CA . GLU A 1 81 ? -21.950 -19.188 29.894 1.00 82.81 81 GLU A CA 1
ATOM 654 C C . GLU A 1 81 ? -23.016 -18.099 30.092 1.00 82.81 81 GLU A C 1
ATOM 656 O O . GLU A 1 81 ? -23.099 -17.509 31.172 1.00 82.81 81 GLU A O 1
ATOM 661 N N . ASP A 1 82 ? -23.754 -17.787 29.024 1.00 86.31 82 ASP A N 1
ATOM 662 C CA . ASP A 1 82 ? -24.805 -16.759 28.993 1.00 86.31 82 ASP A CA 1
ATOM 663 C C . ASP A 1 82 ? -24.371 -15.361 29.487 1.00 86.31 82 ASP A C 1
ATOM 665 O O . ASP A 1 82 ? -25.150 -14.618 30.082 1.00 86.31 82 ASP A O 1
ATOM 669 N N . GLU A 1 83 ? -23.111 -14.978 29.247 1.00 88.88 83 GLU A N 1
ATOM 670 C CA . GLU A 1 83 ? -22.623 -13.647 29.614 1.00 88.88 83 GLU A CA 1
ATOM 671 C C . GLU A 1 83 ? -23.199 -12.527 28.734 1.00 88.88 83 GLU A C 1
ATOM 673 O O . GLU A 1 83 ? -23.201 -12.622 27.504 1.00 88.88 83 GLU A O 1
ATOM 678 N N . ASP A 1 84 ? -23.581 -11.413 29.363 1.00 92.75 84 ASP A N 1
ATOM 679 C CA . ASP A 1 84 ? -23.842 -10.149 28.673 1.00 92.75 84 ASP A CA 1
ATOM 680 C C . ASP A 1 84 ? -22.647 -9.201 28.853 1.00 92.75 84 ASP A C 1
ATOM 682 O O . ASP A 1 84 ? -22.279 -8.802 29.964 1.00 92.75 84 ASP A O 1
ATOM 686 N N . CYS A 1 85 ? -22.023 -8.828 27.734 1.00 93.00 85 CYS A N 1
ATOM 687 C CA . CYS A 1 85 ? -20.911 -7.883 27.733 1.00 93.00 85 CYS A CA 1
ATOM 688 C C . CYS A 1 85 ? -21.332 -6.488 28.228 1.00 93.00 85 CYS A C 1
ATOM 690 O O . CYS A 1 85 ? -20.505 -5.801 28.826 1.00 93.00 85 CYS A O 1
ATOM 692 N N . ASN A 1 86 ? -22.587 -6.074 28.026 1.00 94.00 86 ASN A N 1
ATOM 693 C CA . ASN A 1 86 ? -23.099 -4.789 28.507 1.00 94.00 86 ASN A CA 1
ATOM 694 C C . ASN A 1 86 ? -23.184 -4.770 30.033 1.00 94.00 86 ASN A C 1
ATOM 696 O O . ASN A 1 86 ? -22.680 -3.839 30.655 1.00 94.00 86 ASN A O 1
ATOM 700 N N . ASP A 1 87 ? -23.723 -5.822 30.648 1.00 94.38 87 ASP A N 1
ATOM 701 C CA . ASP A 1 87 ? -23.798 -5.937 32.109 1.00 94.38 87 ASP A CA 1
ATOM 702 C C . ASP A 1 87 ? -22.410 -5.921 32.756 1.00 94.38 87 ASP A C 1
ATOM 704 O O . ASP A 1 87 ? -22.201 -5.312 33.808 1.00 94.38 87 ASP A O 1
ATOM 708 N N . ILE A 1 88 ? -21.433 -6.586 32.129 1.00 94.19 88 ILE A N 1
ATOM 709 C CA . ILE A 1 88 ? -20.037 -6.559 32.580 1.00 94.19 88 ILE A CA 1
ATOM 710 C C . ILE A 1 88 ? -19.490 -5.126 32.521 1.00 94.19 88 ILE A C 1
ATOM 712 O O . ILE A 1 88 ? -18.864 -4.676 33.482 1.00 94.19 88 ILE A O 1
ATOM 716 N N . LEU A 1 89 ? -19.733 -4.401 31.426 1.00 94.88 89 LEU A N 1
ATOM 717 C CA . LEU A 1 89 ? -19.302 -3.011 31.263 1.00 94.88 89 LEU A CA 1
ATOM 718 C C . LEU A 1 89 ? -19.928 -2.082 32.308 1.00 94.88 89 LEU A C 1
ATOM 720 O O . LEU A 1 89 ? -19.208 -1.276 32.892 1.00 94.88 89 LEU A O 1
ATOM 724 N N . GLN A 1 90 ? -21.224 -2.231 32.589 1.00 95.00 90 GLN A N 1
ATOM 725 C CA . GLN A 1 90 ? -21.923 -1.460 33.623 1.00 95.00 90 GLN A CA 1
ATOM 726 C C . GLN A 1 90 ? -21.316 -1.708 35.007 1.00 95.00 90 GLN A C 1
ATOM 728 O O . GLN A 1 90 ? -20.915 -0.764 35.683 1.00 95.00 90 GLN A O 1
ATOM 733 N N . LYS A 1 91 ? -21.130 -2.981 35.387 1.00 94.44 91 LYS A N 1
ATOM 734 C CA . LYS A 1 91 ? -20.505 -3.362 36.667 1.00 94.44 91 LYS A CA 1
ATOM 735 C C . LYS A 1 91 ? -19.088 -2.811 36.810 1.00 94.44 91 LYS A C 1
ATOM 737 O O . LYS A 1 91 ? -18.701 -2.393 37.901 1.00 94.44 91 LYS A O 1
ATOM 742 N N . ILE A 1 92 ? -18.301 -2.825 35.729 1.00 94.31 92 ILE A N 1
ATOM 743 C CA . ILE A 1 92 ? -16.965 -2.213 35.717 1.00 94.31 92 ILE A CA 1
ATOM 744 C C . ILE A 1 92 ? -17.089 -0.704 35.926 1.00 94.31 92 ILE A C 1
ATOM 746 O O . ILE A 1 92 ? -16.407 -0.174 36.800 1.00 94.31 92 ILE A O 1
ATOM 750 N N . GLY A 1 93 ? -17.968 -0.038 35.171 1.00 94.44 93 GLY A N 1
ATOM 751 C CA . GLY A 1 93 ? -18.231 1.396 35.268 1.00 94.44 93 GLY A CA 1
ATOM 752 C C . GLY A 1 93 ? -18.593 1.836 36.686 1.00 94.44 93 GLY A C 1
ATOM 753 O O . GLY A 1 93 ? -17.931 2.702 37.261 1.00 94.44 93 GLY A O 1
ATOM 754 N N . ASP A 1 94 ? -19.560 1.161 37.303 1.00 96.12 94 ASP A N 1
ATOM 755 C CA . ASP A 1 94 ? -19.970 1.411 38.687 1.00 96.12 94 ASP A CA 1
ATOM 756 C C . ASP A 1 94 ? -18.803 1.237 39.663 1.00 96.12 94 ASP A C 1
ATOM 758 O O . ASP A 1 94 ? -18.595 2.050 40.566 1.00 96.12 94 ASP A O 1
ATOM 762 N N . LYS A 1 95 ? -17.987 0.194 39.462 1.00 95.75 95 LYS A N 1
ATOM 763 C CA . LYS A 1 95 ? -16.860 -0.110 40.347 1.00 95.75 95 LYS A CA 1
ATOM 764 C C . LYS A 1 95 ? -15.743 0.930 40.275 1.00 95.75 95 LYS A C 1
ATOM 766 O O . LYS A 1 95 ? -15.079 1.155 41.287 1.00 95.75 95 LYS A O 1
ATOM 771 N N . ILE A 1 96 ? -15.531 1.541 39.109 1.00 94.56 96 ILE A N 1
ATOM 772 C CA . ILE A 1 96 ? -14.511 2.580 38.896 1.00 94.56 96 ILE A CA 1
ATOM 773 C C . ILE A 1 96 ? -15.054 4.004 39.088 1.00 94.56 96 ILE A C 1
ATOM 775 O O . ILE A 1 96 ? -14.314 4.963 38.884 1.00 94.56 96 ILE A O 1
ATOM 779 N N . GLY A 1 97 ? -16.324 4.158 39.483 1.00 94.06 97 GLY A N 1
ATOM 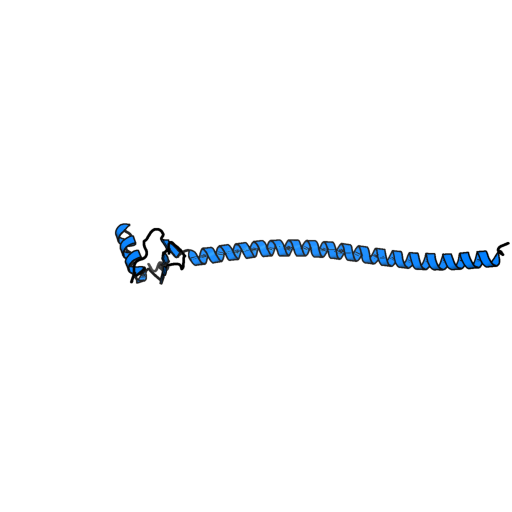780 C CA . GLY A 1 97 ? -16.957 5.464 39.684 1.00 94.06 97 GLY A CA 1
ATOM 781 C C . GLY A 1 97 ? -17.298 6.202 38.385 1.00 94.06 97 GLY A C 1
ATOM 782 O O . GLY A 1 97 ? -17.455 7.420 38.398 1.00 94.06 97 GLY A O 1
ATOM 783 N N . CYS A 1 98 ? -17.414 5.482 37.269 1.00 92.00 98 CYS A N 1
ATOM 784 C CA . CYS A 1 98 ? -17.842 5.999 35.972 1.00 92.00 98 CYS A CA 1
ATOM 785 C C . CYS A 1 98 ? -19.020 5.155 35.457 1.00 92.00 98 CYS A C 1
ATOM 787 O O . CYS A 1 98 ? -18.803 4.247 34.654 1.00 92.00 98 CYS A O 1
ATOM 789 N N . PRO A 1 99 ? -20.252 5.399 35.944 1.00 92.38 99 PRO A N 1
ATOM 790 C CA . PRO A 1 99 ? -21.417 4.624 35.531 1.00 92.38 99 PRO A CA 1
ATOM 791 C C . PRO A 1 99 ? -21.606 4.683 34.014 1.00 92.38 99 PRO A C 1
ATOM 793 O O . PRO A 1 99 ? -21.613 5.763 33.419 1.00 92.38 99 PRO A O 1
ATOM 796 N N . VAL A 1 100 ? -21.753 3.510 33.404 1.00 92.25 100 VAL A N 1
ATOM 797 C CA . VAL A 1 100 ? -22.005 3.336 31.971 1.00 92.25 100 VAL A CA 1
ATOM 798 C C . VAL A 1 100 ? -23.448 2.889 31.813 1.00 92.25 100 VAL A C 1
ATOM 800 O O . VAL A 1 100 ? -23.900 2.010 32.536 1.00 92.25 100 VAL A O 1
ATOM 803 N N . THR A 1 101 ? -24.177 3.466 30.868 1.00 92.19 101 THR A N 1
ATOM 804 C CA . THR A 1 101 ? -25.532 3.037 30.509 1.00 92.19 101 THR A CA 1
ATOM 805 C C . THR A 1 101 ? -25.522 2.312 29.161 1.00 92.19 101 THR A C 1
ATOM 807 O O . THR A 1 101 ? -24.606 2.523 28.364 1.00 92.19 101 THR A O 1
ATOM 810 N N . PRO A 1 102 ? -26.543 1.49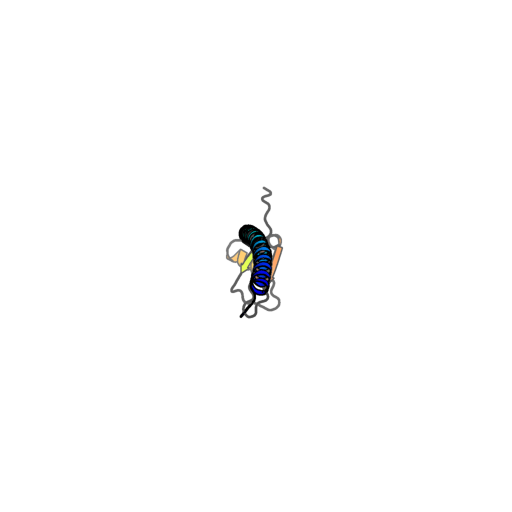4 28.836 1.00 89.69 102 PRO A N 1
ATOM 811 C CA . PRO A 1 102 ? -26.657 0.887 27.508 1.00 89.69 102 PRO A CA 1
ATOM 812 C C . PRO A 1 102 ? -26.615 1.901 26.356 1.00 89.69 102 PRO A C 1
ATOM 814 O O . PRO A 1 102 ? -26.110 1.583 25.291 1.00 89.69 102 PRO A O 1
ATOM 817 N N . ALA A 1 103 ? -27.100 3.131 26.566 1.00 91.50 103 ALA A N 1
ATOM 818 C CA . ALA A 1 103 ? -27.077 4.186 25.550 1.00 91.50 103 ALA A CA 1
ATOM 819 C C . ALA A 1 103 ? -25.663 4.728 25.261 1.00 91.50 103 ALA A C 1
ATOM 821 O O . ALA A 1 103 ? -25.430 5.315 24.204 1.00 91.50 103 ALA A O 1
ATOM 822 N N . ASP A 1 104 ? -24.715 4.536 26.185 1.00 90.88 104 ASP A N 1
ATOM 823 C CA . ASP A 1 104 ? -23.315 4.915 25.990 1.00 90.88 104 ASP A CA 1
ATOM 824 C C . ASP A 1 104 ? -22.554 3.891 25.123 1.00 90.88 104 ASP A C 1
ATOM 826 O O . ASP A 1 104 ? -21.471 4.205 24.627 1.00 90.88 104 ASP A O 1
ATOM 830 N N . ILE A 1 105 ? -23.095 2.680 24.935 1.00 93.50 105 ILE A N 1
ATOM 831 C CA . ILE A 1 105 ? -22.447 1.562 24.241 1.00 93.50 105 ILE A CA 1
ATOM 832 C C . ILE A 1 105 ? -23.097 1.370 22.866 1.00 93.50 105 ILE A C 1
ATOM 834 O O . ILE A 1 105 ? -24.284 1.086 22.762 1.00 93.50 105 ILE A O 1
ATOM 838 N N . ASP A 1 106 ? -22.297 1.466 21.807 1.00 93.31 106 ASP A N 1
ATOM 839 C CA . ASP A 1 106 ? -22.725 1.136 20.442 1.00 93.31 106 ASP A CA 1
ATOM 840 C C . ASP A 1 106 ? -22.684 -0.385 20.232 1.00 93.31 106 ASP A C 1
ATOM 842 O O . ASP A 1 106 ? -23.659 -1.024 19.844 1.00 93.31 106 ASP A O 1
ATOM 846 N N . VAL A 1 107 ? -21.536 -0.997 20.539 1.00 92.81 107 VAL A N 1
ATOM 847 C CA . VAL A 1 107 ? -21.317 -2.437 20.360 1.00 92.81 107 VAL A CA 1
ATOM 848 C C . VAL A 1 107 ? -20.408 -2.964 21.460 1.00 92.81 107 VAL A C 1
ATOM 850 O O . VAL A 1 107 ? -19.325 -2.427 21.671 1.00 92.81 107 VAL A O 1
ATOM 853 N N . ALA A 1 108 ? -20.774 -4.082 22.084 1.00 94.62 108 ALA A N 1
ATOM 854 C CA . ALA A 1 108 ? -19.909 -4.814 23.005 1.00 94.62 108 ALA A CA 1
ATOM 855 C C . ALA A 1 108 ? -19.911 -6.308 22.673 1.00 94.62 108 ALA A C 1
ATOM 857 O O . ALA A 1 108 ? -20.966 -6.931 22.590 1.00 94.62 108 ALA A O 1
ATOM 858 N N . HIS A 1 109 ? -18.731 -6.890 22.459 1.00 92.94 109 HIS A N 1
ATOM 859 C CA . HIS A 1 109 ? -18.609 -8.317 22.161 1.00 92.94 109 HIS A CA 1
ATOM 860 C C . HIS A 1 109 ? -17.242 -8.877 22.546 1.00 92.94 109 HIS A C 1
ATOM 862 O O . HIS A 1 109 ? -16.244 -8.163 22.658 1.00 92.94 109 HIS A O 1
ATOM 868 N N . ARG A 1 110 ? -17.186 -10.200 22.701 1.00 91.81 110 ARG A N 1
ATOM 869 C CA . ARG A 1 110 ? -15.940 -10.946 22.870 1.00 91.81 110 ARG A CA 1
ATOM 870 C C . ARG A 1 110 ? -15.226 -11.123 21.530 1.00 91.81 110 ARG A C 1
ATOM 872 O O . ARG A 1 110 ? -15.836 -11.522 20.541 1.00 91.81 110 ARG A O 1
ATOM 879 N N . VAL A 1 111 ? -13.911 -10.930 21.513 1.00 89.75 111 VAL A N 1
ATOM 880 C CA . VAL A 1 111 ? -13.076 -11.262 20.352 1.00 89.75 111 VAL A CA 1
ATOM 881 C C . VAL A 1 111 ? -12.933 -12.783 20.254 1.00 89.75 111 VAL A C 1
ATOM 883 O O . VAL A 1 111 ? -12.602 -13.429 21.258 1.00 89.75 111 VAL A O 1
ATOM 886 N N . PRO A 1 112 ? -13.126 -13.384 19.068 1.00 79.88 112 PRO A N 1
ATOM 887 C CA . PRO A 1 112 ? -12.849 -14.798 18.858 1.00 79.88 112 PRO A CA 1
ATOM 888 C C . PRO A 1 112 ? -11.342 -15.069 19.008 1.00 79.88 112 PRO A C 1
ATOM 890 O O . PRO A 1 112 ? -10.551 -14.844 18.097 1.00 79.88 112 PRO A O 1
ATOM 893 N N . ALA A 1 113 ? -10.936 -15.553 20.183 1.00 75.31 113 ALA A N 1
ATOM 894 C CA . ALA A 1 113 ? -9.559 -15.922 20.512 1.00 75.31 113 ALA A CA 1
ATOM 895 C C . ALA A 1 113 ? -9.501 -17.310 21.173 1.00 75.31 113 ALA A C 1
ATOM 897 O O . ALA A 1 113 ? -10.447 -17.740 21.831 1.00 75.31 113 ALA A O 1
ATOM 898 N N . LYS A 1 114 ? -8.369 -18.015 21.015 1.00 65.19 114 LYS A N 1
ATOM 899 C CA . LYS A 1 114 ? -8.220 -19.434 21.404 1.00 65.19 114 LYS A CA 1
ATOM 900 C C . LYS A 1 114 ? -8.182 -19.709 22.916 1.00 65.19 114 LYS A C 1
ATOM 902 O O . LYS A 1 114 ? -8.388 -20.853 23.299 1.00 65.19 114 LYS A O 1
ATOM 907 N N . LYS A 1 115 ? -7.861 -18.725 23.766 1.00 65.81 115 LYS A N 1
ATOM 908 C CA . LYS A 1 115 ? -7.590 -18.979 25.200 1.00 65.81 115 LYS A CA 1
ATOM 909 C C . LYS A 1 115 ? -8.148 -17.927 26.160 1.00 65.81 115 LYS A C 1
ATOM 911 O O . LYS A 1 115 ? -8.655 -18.287 27.212 1.00 65.81 115 LYS A O 1
ATOM 916 N N . TYR A 1 116 ? -8.102 -16.650 25.782 1.00 67.50 116 TYR A N 1
ATOM 917 C CA . TYR A 1 116 ? -8.675 -15.544 26.550 1.00 67.50 116 TYR A CA 1
ATOM 918 C C . TYR A 1 116 ? -9.406 -14.631 25.576 1.00 67.50 116 TYR A C 1
ATOM 920 O O . TYR A 1 116 ? -8.778 -13.995 24.729 1.00 67.50 116 TYR A O 1
ATOM 928 N N . LYS A 1 117 ? -10.736 -14.638 25.635 1.00 85.00 117 LYS A N 1
ATOM 929 C CA . LYS A 1 117 ? -11.563 -13.807 24.764 1.00 85.00 117 LYS A CA 1
ATOM 930 C C . LYS A 1 117 ? -11.662 -12.420 25.394 1.00 85.00 117 LYS A C 1
ATOM 932 O O . LYS A 1 117 ? -12.355 -12.257 26.391 1.00 85.00 117 LYS A O 1
ATOM 937 N N . ASN A 1 118 ? -10.943 -11.439 24.864 1.00 92.19 118 ASN A N 1
ATOM 938 C CA . ASN A 1 118 ? -11.045 -10.056 25.341 1.00 92.19 118 ASN A CA 1
ATOM 939 C C . ASN A 1 118 ? -12.416 -9.482 24.970 1.00 92.19 118 ASN A C 1
ATOM 941 O O . ASN A 1 118 ? -13.006 -9.924 23.985 1.00 92.19 118 ASN A O 1
ATOM 945 N N . ILE A 1 119 ? -12.914 -8.512 25.733 1.00 93.38 119 ILE A N 1
ATOM 946 C CA . ILE A 1 119 ? -14.123 -7.764 25.364 1.00 93.38 119 ILE A CA 1
ATOM 947 C C . ILE A 1 119 ? -13.682 -6.518 24.598 1.00 93.38 119 ILE A C 1
ATOM 949 O O . ILE A 1 119 ? -12.804 -5.792 25.061 1.00 93.38 119 ILE A O 1
ATOM 953 N N . ILE A 1 120 ? -14.285 -6.276 23.438 1.00 94.19 120 ILE A N 1
ATOM 954 C CA . ILE A 1 120 ? -14.187 -5.012 22.710 1.00 94.19 120 ILE A CA 1
ATOM 955 C C . ILE A 1 120 ? -15.515 -4.292 22.874 1.00 94.19 120 ILE A C 1
ATOM 957 O O . ILE A 1 120 ? -16.558 -4.817 22.485 1.00 94.19 120 ILE A O 1
ATOM 961 N N . ALA A 1 121 ? -15.451 -3.093 23.443 1.00 94.56 121 ALA A N 1
ATOM 962 C CA . ALA A 1 121 ? -16.588 -2.208 23.630 1.00 94.56 121 ALA A CA 1
ATOM 963 C C . ALA A 1 121 ? -16.361 -0.925 22.837 1.00 94.56 121 ALA A C 1
ATOM 965 O O . ALA A 1 121 ? -15.366 -0.237 23.055 1.00 94.56 121 ALA A O 1
ATOM 966 N N . ARG A 1 122 ? -17.261 -0.607 21.913 1.00 94.50 122 ARG A N 1
ATOM 967 C CA . ARG A 1 122 ? -17.304 0.674 21.219 1.00 94.50 122 ARG A CA 1
ATOM 968 C C . ARG A 1 122 ? -18.316 1.570 21.912 1.00 94.50 122 ARG A C 1
ATOM 970 O O . ARG A 1 122 ? -19.475 1.188 22.049 1.00 94.50 122 ARG A O 1
ATOM 977 N N . PHE A 1 123 ? -17.875 2.756 22.300 1.00 93.06 123 PHE A N 1
ATOM 978 C CA . PHE A 1 123 ? -18.728 3.759 22.921 1.00 93.06 123 PHE A CA 1
ATOM 979 C C . PHE A 1 123 ? -19.262 4.754 21.892 1.00 93.06 123 PHE A C 1
ATOM 981 O O . PHE A 1 123 ? -18.572 5.118 20.934 1.00 93.06 123 PHE A O 1
ATOM 988 N N . CYS A 1 124 ? -20.490 5.211 22.114 1.00 88.88 124 CYS A N 1
ATOM 989 C CA . CYS A 1 124 ? -21.078 6.315 21.374 1.00 88.88 124 CYS A CA 1
ATOM 990 C C . CYS A 1 124 ? -20.308 7.603 21.692 1.00 88.88 124 CYS A C 1
ATOM 992 O O . CYS A 1 124 ? -19.997 7.893 22.850 1.00 88.88 124 CYS A O 1
ATOM 994 N N . LEU A 1 125 ? -20.026 8.420 20.674 1.00 71.06 125 LEU A N 1
ATOM 995 C CA . LEU A 1 125 ? -19.594 9.793 20.921 1.00 71.06 125 LEU A CA 1
ATOM 996 C C . LEU A 1 125 ? -20.769 10.533 21.560 1.00 71.06 125 LEU A C 1
ATOM 998 O O . LEU A 1 125 ? -21.819 10.677 20.937 1.00 71.06 125 LEU A O 1
ATOM 1002 N N . LYS A 1 126 ? -20.597 11.034 22.784 1.00 59.31 126 LYS A N 1
ATOM 1003 C CA . LYS A 1 126 ? -21.490 12.082 23.279 1.00 59.31 126 LYS A CA 1
ATOM 1004 C C . LYS A 1 126 ? -21.215 13.309 22.422 1.00 59.31 126 LYS A C 1
ATOM 1006 O O . LYS A 1 126 ? -20.161 13.932 22.567 1.00 59.31 126 LYS A O 1
ATOM 1011 N N . ASN A 1 127 ? -22.130 13.641 21.511 1.00 48.72 127 ASN A N 1
ATOM 1012 C CA . ASN A 1 127 ? -22.168 14.996 20.981 1.00 48.72 127 ASN A CA 1
ATOM 1013 C C . ASN A 1 127 ? -22.237 15.921 22.196 1.00 48.72 127 ASN A C 1
ATOM 1015 O O . ASN A 1 127 ? -23.048 15.708 23.100 1.00 48.72 127 ASN A O 1
ATOM 1019 N N . LYS A 1 128 ? -21.341 16.908 22.252 1.00 44.03 128 LYS A N 1
ATOM 1020 C CA . LYS A 1 128 ? -21.504 18.041 23.159 1.00 44.03 128 LYS A CA 1
ATOM 1021 C C . LYS A 1 128 ? -22.687 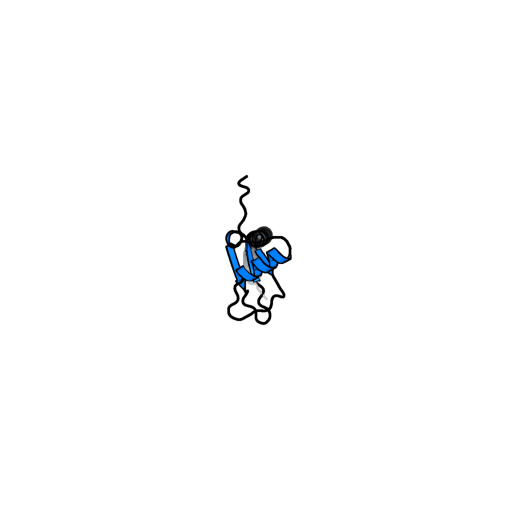18.864 22.648 1.00 44.03 128 LYS A C 1
ATOM 1023 O O . LYS A 1 128 ? -22.489 19.910 22.046 1.00 44.03 128 LYS A O 1
ATOM 1028 N N . ASP A 1 129 ? -23.894 18.351 22.836 1.00 47.88 129 ASP A N 1
ATOM 1029 C CA . ASP A 1 129 ? -25.100 19.159 22.802 1.00 47.88 129 ASP A CA 1
ATOM 1030 C C . ASP A 1 129 ? -25.285 19.687 24.228 1.00 47.88 129 ASP A C 1
ATOM 1032 O O . ASP A 1 129 ? -25.724 18.966 25.128 1.00 47.88 129 ASP A O 1
ATOM 1036 N N . GLY A 1 130 ? -24.826 20.926 24.433 1.00 40.84 130 GLY A N 1
ATOM 1037 C CA . GLY A 1 130 ? -24.830 21.657 25.702 1.00 40.84 130 GLY A CA 1
ATOM 1038 C C . GLY A 1 130 ? -23.745 22.718 25.752 1.00 40.84 130 GLY A C 1
ATOM 1039 O O . GLY A 1 130 ? -22.662 22.404 26.295 1.00 40.84 130 GLY A O 1
#